Protein AF-M4F2C5-F1 (afdb_monomer_lite)

Foldseek 3Di:
DDADADWPVPDDPVDPDHHHDWDWPDKDDWDQPDDPSPDIDIDTDIHHCVVVVVVVVVVVVVVVVVVVVVVVVVVVVVVVVVVVVVVVVCVVVVVVVD

Secondary structure (DSSP, 8-state):
-PPPPBPGGG--TT-S---B-EEEEEE---EE-SSTT--EE--EEEEESHHHHHHHHHHHHHHHHHHHHHHHHHHHHHHHHHHHHHHHHHHHHHHT--

Radius of gyration: 31.45 Å; chains: 1; bounding box: 66×20×91 Å

Organism: Brassica campestris (NCBI:txid3711)

pLDDT: mean 84.53, std 11.31, range [38.81, 98.19]

Structure (mmCIF, N/CA/C/O backbone):
data_AF-M4F2C5-F1
#
_entry.id   AF-M4F2C5-F1
#
loop_
_atom_site.group_PDB
_atom_site.id
_atom_site.type_symbol
_atom_site.label_atom_id
_atom_site.label_alt_id
_atom_site.label_comp_id
_atom_site.label_asym_id
_atom_site.label_entity_id
_atom_site.label_seq_id
_atom_site.pdbx_PDB_ins_code
_atom_site.Cartn_x
_atom_site.Cartn_y
_atom_site.Cartn_z
_atom_site.occupancy
_atom_site.B_iso_or_equiv
_atom_site.auth_seq_id
_atom_site.auth_comp_id
_atom_site.auth_asym_id
_atom_site.auth_atom_id
_atom_site.pdbx_PDB_model_num
ATOM 1 N N . MET A 1 1 ? 19.541 -15.591 2.150 1.00 38.81 1 MET A N 1
ATOM 2 C CA . MET A 1 1 ? 19.743 -14.142 1.927 1.00 38.81 1 MET A CA 1
ATOM 3 C C .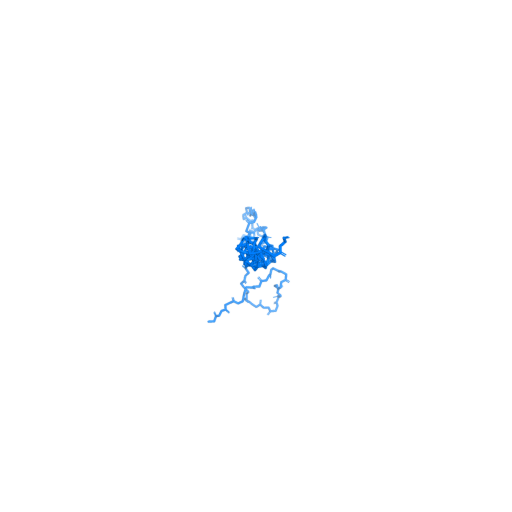 MET A 1 1 ? 18.437 -13.558 1.417 1.00 38.81 1 MET A C 1
ATOM 5 O O . MET A 1 1 ? 17.996 -13.972 0.353 1.00 38.81 1 MET A O 1
ATOM 9 N N . ALA A 1 2 ? 17.784 -12.683 2.182 1.00 47.56 2 ALA A N 1
ATOM 10 C CA . ALA A 1 2 ? 16.599 -11.968 1.709 1.00 47.56 2 ALA A CA 1
ATOM 11 C C . ALA A 1 2 ? 17.043 -10.911 0.685 1.00 47.56 2 ALA A C 1
ATOM 13 O O . ALA A 1 2 ? 17.906 -10.090 0.992 1.00 47.56 2 ALA A O 1
ATOM 14 N N . LYS A 1 3 ? 16.513 -10.965 -0.542 1.00 57.09 3 LYS A N 1
ATOM 15 C CA . LYS A 1 3 ? 16.720 -9.901 -1.532 1.00 57.09 3 LYS A CA 1
ATOM 16 C C . LYS A 1 3 ? 15.845 -8.718 -1.129 1.00 57.09 3 LYS A C 1
ATOM 18 O O . LYS A 1 3 ? 14.629 -8.870 -1.058 1.00 57.09 3 LYS A O 1
ATOM 23 N N . ALA A 1 4 ? 16.468 -7.579 -0.842 1.00 66.81 4 ALA A N 1
ATOM 24 C CA . ALA A 1 4 ? 15.747 -6.322 -0.706 1.00 66.81 4 ALA A CA 1
ATOM 25 C C . ALA A 1 4 ? 15.089 -5.996 -2.056 1.00 66.81 4 ALA A C 1
ATOM 27 O O . ALA A 1 4 ? 15.739 -6.126 -3.096 1.00 66.81 4 ALA A O 1
ATOM 28 N N . LEU A 1 5 ? 13.798 -5.668 -2.029 1.00 73.00 5 LEU A N 1
ATOM 29 C CA . LEU A 1 5 ? 13.089 -5.138 -3.187 1.00 73.00 5 LEU A CA 1
ATOM 30 C C . LEU A 1 5 ? 13.350 -3.636 -3.226 1.00 73.00 5 LEU A C 1
ATOM 32 O O . LEU A 1 5 ? 13.063 -2.948 -2.248 1.00 73.00 5 LEU A O 1
ATOM 36 N N . ASP A 1 6 ? 13.912 -3.160 -4.330 1.00 81.81 6 ASP A N 1
ATOM 37 C CA . ASP A 1 6 ? 14.163 -1.736 -4.548 1.00 81.81 6 ASP A CA 1
ATOM 38 C C . ASP A 1 6 ? 12.996 -1.112 -5.331 1.00 81.81 6 ASP A C 1
ATOM 40 O O . ASP A 1 6 ? 12.258 -1.832 -6.013 1.00 81.81 6 ASP A O 1
ATOM 44 N N . PHE A 1 7 ? 12.841 0.213 -5.261 1.00 83.38 7 PHE A N 1
ATOM 45 C CA . PHE A 1 7 ? 11.924 0.972 -6.120 1.00 83.38 7 PHE A CA 1
ATOM 46 C C . PHE A 1 7 ? 12.593 1.353 -7.447 1.00 83.38 7 PHE A C 1
ATOM 48 O O . PHE A 1 7 ? 13.822 1.366 -7.558 1.00 83.38 7 PHE A O 1
ATOM 55 N N . LEU A 1 8 ? 11.799 1.701 -8.466 1.00 84.12 8 LEU A N 1
ATOM 56 C CA . LEU A 1 8 ? 12.335 2.206 -9.736 1.00 84.12 8 LEU A CA 1
ATOM 57 C C . LEU A 1 8 ? 13.126 3.504 -9.532 1.00 84.12 8 LEU A C 1
ATOM 59 O O . LEU A 1 8 ? 14.122 3.717 -10.222 1.00 84.12 8 LEU A O 1
ATOM 63 N N . SER A 1 9 ? 12.723 4.334 -8.565 1.00 82.62 9 SER A N 1
ATOM 64 C CA . SER A 1 9 ? 13.432 5.560 -8.175 1.00 82.62 9 SER A CA 1
ATOM 65 C C . SER A 1 9 ? 14.841 5.314 -7.636 1.00 82.62 9 SER A C 1
ATOM 67 O O . SER A 1 9 ? 15.692 6.196 -7.719 1.00 82.62 9 SER A O 1
ATOM 69 N N . ASP A 1 10 ? 15.090 4.124 -7.092 1.00 85.75 10 ASP A N 1
ATOM 70 C CA . ASP A 1 10 ? 16.308 3.819 -6.340 1.00 85.75 10 ASP A CA 1
ATOM 71 C C . ASP A 1 10 ? 17.373 3.142 -7.216 1.00 85.75 10 ASP A C 1
ATOM 73 O O . ASP A 1 10 ? 18.477 2.828 -6.759 1.00 85.75 10 ASP A O 1
ATOM 77 N N . LEU A 1 11 ? 17.066 2.916 -8.497 1.00 86.31 11 LEU A N 1
ATOM 78 C CA . LEU A 1 11 ? 17.998 2.342 -9.455 1.00 8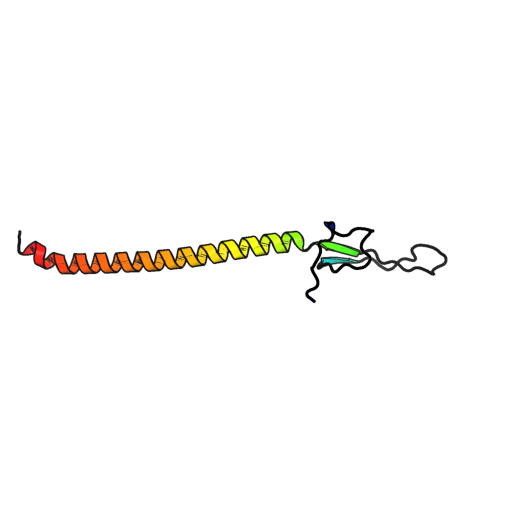6.31 11 LEU A CA 1
ATOM 79 C C . LEU A 1 11 ? 19.124 3.334 -9.776 1.00 86.31 11 LEU A C 1
ATOM 81 O O . LEU A 1 11 ? 18.903 4.408 -10.328 1.00 86.31 11 LEU A O 1
ATOM 85 N N . GLN A 1 12 ? 20.359 2.938 -9.464 1.00 84.31 12 GLN A N 1
ATOM 86 C CA . GLN A 1 12 ? 21.568 3.719 -9.725 1.00 84.31 12 GLN A CA 1
ATOM 87 C C . GLN A 1 12 ? 22.512 2.988 -10.679 1.00 84.31 12 GLN A C 1
ATOM 89 O O . GLN A 1 12 ? 22.690 1.774 -10.586 1.00 84.31 12 GLN A O 1
ATOM 94 N N . ASN A 1 13 ? 23.219 3.745 -11.521 1.00 81.00 13 ASN A N 1
ATOM 95 C CA . ASN A 1 13 ? 24.192 3.212 -12.485 1.00 81.00 13 ASN A CA 1
ATOM 96 C C . ASN A 1 13 ? 25.421 2.549 -11.831 1.00 81.00 13 ASN A C 1
ATOM 98 O O . ASN A 1 13 ? 26.174 1.856 -12.511 1.00 81.00 13 ASN A O 1
ATOM 102 N N . SER A 1 14 ? 25.647 2.767 -10.532 1.00 84.31 14 SER A N 1
ATOM 103 C CA . SER A 1 14 ? 26.728 2.145 -9.757 1.00 84.31 14 SER A CA 1
ATOM 104 C C . SER A 1 14 ? 26.420 0.700 -9.351 1.00 84.31 14 SER A C 1
ATOM 106 O O . SER A 1 14 ? 27.339 -0.061 -9.043 1.00 84.31 14 SER A O 1
ATOM 108 N N . ARG A 1 15 ? 25.140 0.304 -9.339 1.00 80.06 15 ARG A N 1
ATOM 109 C CA . ARG A 1 15 ? 24.697 -1.009 -8.869 1.00 80.06 15 ARG A CA 1
ATOM 110 C C . ARG A 1 15 ? 24.475 -1.936 -10.058 1.00 80.06 15 ARG A C 1
ATOM 112 O O . ARG A 1 15 ? 23.617 -1.700 -10.899 1.00 80.06 15 ARG A O 1
ATOM 119 N N . SER A 1 16 ? 25.249 -3.017 -10.114 1.00 83.06 16 SER A N 1
ATOM 120 C CA . SER A 1 16 ? 25.236 -3.969 -11.233 1.00 83.06 16 SER A CA 1
ATOM 121 C C . SER A 1 16 ? 24.067 -4.960 -11.211 1.00 83.06 16 SER A C 1
ATOM 123 O O . SER A 1 16 ? 23.826 -5.636 -12.207 1.00 83.06 16 SER A O 1
ATOM 125 N N . SER A 1 17 ? 23.344 -5.074 -10.093 1.00 85.31 17 SER A N 1
ATOM 126 C CA . SER A 1 17 ? 22.203 -5.980 -9.951 1.00 85.31 17 SER A CA 1
ATOM 127 C C . SER A 1 17 ? 21.187 -5.421 -8.959 1.00 85.31 17 SER A C 1
ATOM 129 O O . SER A 1 17 ? 21.519 -5.191 -7.797 1.00 85.31 17 SER A O 1
ATOM 131 N N . SER A 1 18 ? 19.937 -5.297 -9.402 1.00 86.00 18 SER A N 1
ATOM 132 C CA . SER A 1 18 ? 18.799 -4.845 -8.594 1.00 86.00 18 SER A CA 1
ATOM 133 C C . SER A 1 18 ? 17.584 -5.730 -8.853 1.00 86.00 18 SER A C 1
ATOM 135 O O . SER A 1 18 ? 17.466 -6.339 -9.916 1.00 86.00 18 SER A O 1
ATOM 137 N N . THR A 1 19 ? 16.691 -5.853 -7.872 1.00 85.62 19 THR A N 1
ATOM 138 C CA . THR A 1 19 ? 15.423 -6.580 -8.029 1.00 85.62 19 THR A CA 1
ATOM 139 C C . THR A 1 19 ? 14.292 -5.638 -7.649 1.00 85.62 19 THR A C 1
ATOM 141 O O . THR A 1 19 ? 14.204 -5.221 -6.501 1.00 85.62 19 THR A O 1
ATOM 144 N N . VAL A 1 20 ? 13.441 -5.308 -8.619 1.00 85.75 20 VAL A N 1
ATOM 145 C CA . VAL A 1 20 ? 12.331 -4.359 -8.460 1.00 85.75 20 VAL A CA 1
ATOM 146 C C . VAL A 1 20 ? 11.028 -5.077 -8.777 1.00 85.75 20 VAL A C 1
ATOM 148 O O . VAL A 1 20 ? 10.951 -5.835 -9.748 1.00 85.75 20 VAL A O 1
ATOM 151 N N . GLN A 1 21 ? 9.999 -4.837 -7.968 1.00 86.06 21 GLN A N 1
ATOM 152 C CA . GLN A 1 21 ? 8.647 -5.298 -8.252 1.00 86.06 21 GLN A CA 1
ATOM 153 C C . GLN A 1 21 ? 7.870 -4.204 -8.987 1.00 86.06 21 GLN A C 1
ATOM 155 O O . GLN A 1 21 ? 7.630 -3.124 -8.450 1.00 86.06 21 GLN A O 1
ATOM 160 N N . VAL A 1 22 ? 7.441 -4.508 -10.210 1.00 87.19 22 VAL A N 1
ATOM 161 C CA . VAL A 1 22 ? 6.749 -3.567 -11.100 1.00 87.19 22 VAL A CA 1
ATOM 162 C C . VAL A 1 22 ? 5.494 -4.192 -11.691 1.00 87.19 22 VAL A C 1
ATOM 164 O O . VAL A 1 22 ? 5.392 -5.413 -11.812 1.00 87.19 22 VAL A O 1
ATOM 167 N N . SER A 1 23 ? 4.554 -3.346 -12.103 1.00 88.44 23 SER A N 1
ATOM 168 C CA . SER A 1 23 ? 3.423 -3.755 -12.940 1.00 88.44 23 SER A CA 1
ATOM 169 C C . SER A 1 23 ? 3.675 -3.331 -14.383 1.00 88.44 23 SER A C 1
ATOM 171 O O . SER A 1 23 ? 3.907 -2.152 -14.650 1.00 88.44 23 SER A O 1
ATOM 173 N N . LEU A 1 24 ? 3.631 -4.277 -15.322 1.00 90.19 24 LEU A N 1
ATOM 174 C CA . LEU A 1 24 ? 3.727 -3.967 -16.748 1.00 90.19 24 LEU A CA 1
ATOM 175 C C . LEU A 1 24 ? 2.406 -3.360 -17.224 1.00 90.19 24 LEU A C 1
ATOM 177 O O . LEU A 1 24 ? 1.389 -4.048 -17.257 1.00 90.19 24 LEU A O 1
ATOM 181 N N . LEU A 1 25 ? 2.427 -2.081 -17.601 1.00 90.06 25 LEU A N 1
ATOM 182 C CA . LEU A 1 25 ? 1.246 -1.381 -18.100 1.00 90.06 25 LEU A CA 1
ATOM 183 C C . LEU A 1 25 ? 1.075 -1.587 -19.606 1.00 90.06 25 LEU A C 1
ATOM 185 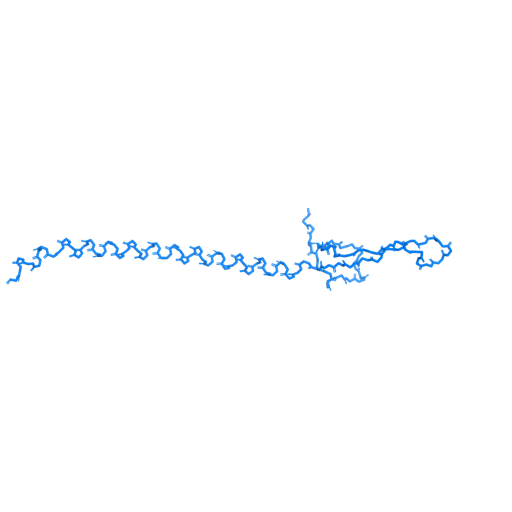O O . LEU A 1 25 ? -0.024 -1.872 -20.080 1.00 90.06 25 LEU A O 1
ATOM 189 N N . ARG A 1 26 ? 2.164 -1.434 -20.365 1.00 92.12 26 ARG A N 1
ATOM 190 C CA . ARG A 1 26 ? 2.190 -1.631 -21.819 1.00 92.12 26 ARG A CA 1
ATOM 191 C C . ARG A 1 26 ? 3.566 -2.065 -22.297 1.00 92.12 26 ARG A C 1
ATOM 193 O O . ARG A 1 26 ? 4.577 -1.669 -21.725 1.00 92.12 26 ARG A O 1
ATOM 200 N N . PHE A 1 27 ? 3.587 -2.806 -23.397 1.00 90.69 27 PHE A N 1
ATOM 201 C CA . PHE A 1 27 ? 4.786 -3.053 -24.189 1.00 90.69 27 PHE A CA 1
ATOM 202 C C . PHE A 1 27 ? 4.521 -2.656 -25.644 1.00 90.69 27 PHE A C 1
ATOM 204 O O . PHE A 1 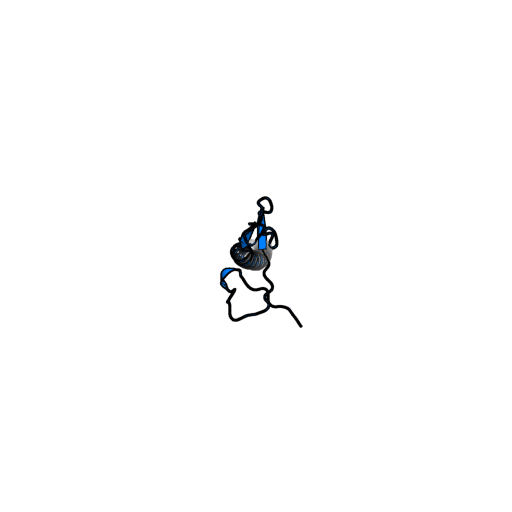27 ? 3.373 -2.657 -26.096 1.00 90.69 27 PHE A O 1
ATOM 211 N N . TRP A 1 28 ? 5.584 -2.296 -26.354 1.00 88.75 28 TRP A N 1
ATOM 212 C CA . TRP A 1 28 ? 5.556 -2.012 -27.786 1.00 88.75 28 TRP A CA 1
ATOM 213 C C . TRP A 1 28 ? 6.297 -3.097 -28.562 1.00 88.75 28 TRP A C 1
ATOM 215 O O . TRP A 1 28 ? 7.115 -3.824 -28.002 1.00 88.75 28 TRP A O 1
ATOM 225 N N . ASP A 1 29 ? 6.009 -3.207 -29.859 1.00 84.31 29 ASP A N 1
ATOM 226 C CA . ASP A 1 29 ? 6.683 -4.175 -30.723 1.00 84.31 29 ASP A CA 1
ATOM 227 C C . ASP A 1 29 ? 8.198 -3.955 -30.750 1.00 84.31 29 ASP A C 1
ATOM 229 O O . ASP A 1 29 ? 8.681 -2.818 -30.748 1.00 84.31 29 ASP A O 1
ATOM 233 N N . ALA A 1 30 ? 8.939 -5.064 -30.813 1.00 80.50 30 ALA A N 1
ATOM 234 C CA . ALA A 1 30 ? 10.392 -5.049 -30.868 1.00 80.50 30 ALA A CA 1
ATOM 235 C C . ALA A 1 30 ? 10.879 -4.272 -32.098 1.00 80.50 30 ALA A C 1
ATOM 237 O O . ALA A 1 30 ? 10.469 -4.534 -33.232 1.00 80.50 30 ALA A O 1
ATOM 238 N N . ARG A 1 31 ? 11.784 -3.318 -31.878 1.00 75.31 31 ARG A N 1
ATOM 239 C CA . ARG A 1 31 ? 12.429 -2.547 -32.946 1.00 75.31 31 ARG A CA 1
ATOM 240 C C . ARG A 1 31 ? 13.921 -2.844 -32.957 1.00 75.31 31 ARG A C 1
ATOM 242 O O . ARG A 1 31 ? 14.523 -3.099 -31.919 1.00 75.31 31 ARG A O 1
ATOM 249 N N . ASN A 1 32 ? 14.533 -2.787 -34.136 1.00 70.38 32 ASN A N 1
ATOM 250 C CA . ASN A 1 32 ? 15.989 -2.823 -34.253 1.00 70.38 32 ASN A CA 1
ATOM 251 C C . ASN A 1 32 ? 16.548 -1.457 -33.831 1.00 70.38 32 ASN A C 1
ATOM 253 O O . ASN A 1 32 ? 16.412 -0.474 -34.560 1.00 70.38 32 ASN A O 1
ATOM 257 N N . VAL A 1 33 ? 17.168 -1.379 -32.651 1.00 65.25 33 VAL A N 1
ATOM 258 C CA . VAL A 1 33 ? 17.532 -0.108 -31.982 1.00 65.25 33 VAL A CA 1
ATOM 259 C C . VAL A 1 33 ? 18.922 0.409 -32.409 1.00 65.25 33 VAL A C 1
ATOM 261 O O . VAL A 1 33 ? 19.516 1.239 -31.735 1.00 65.25 33 VAL A O 1
ATOM 264 N N . ARG A 1 34 ? 19.379 0.046 -33.621 1.00 61.47 34 ARG A N 1
ATOM 265 C CA . ARG A 1 34 ? 20.633 0.447 -34.324 1.00 61.47 34 ARG A CA 1
ATOM 266 C C . ARG A 1 34 ? 21.789 -0.566 -34.218 1.00 61.47 34 ARG A C 1
ATOM 268 O O . ARG A 1 34 ? 21.812 -1.409 -33.335 1.00 61.47 34 ARG A O 1
ATOM 275 N N . ARG A 1 35 ? 22.739 -0.423 -35.164 1.00 59.81 35 ARG A N 1
ATOM 276 C CA . ARG A 1 35 ? 23.772 -1.378 -35.650 1.00 59.81 35 ARG A CA 1
ATOM 277 C C . ARG A 1 35 ? 23.217 -2.547 -36.460 1.00 59.81 35 ARG A C 1
ATOM 279 O O . ARG A 1 35 ? 23.092 -3.637 -35.938 1.00 59.81 35 ARG A O 1
ATOM 286 N N . GLY A 1 36 ? 22.876 -2.325 -37.730 1.00 68.50 36 GLY A N 1
ATOM 287 C CA . GLY A 1 36 ? 22.742 -3.415 -38.716 1.00 68.50 36 GLY A CA 1
ATOM 288 C C . GLY A 1 36 ? 21.706 -4.523 -38.447 1.00 68.50 36 GLY A C 1
ATOM 289 O O . GLY A 1 36 ? 21.616 -5.431 -39.261 1.00 68.50 36 GLY A O 1
ATOM 290 N N . GLY A 1 37 ? 20.920 -4.451 -37.366 1.00 73.31 37 GLY A N 1
ATOM 291 C CA . GLY A 1 37 ? 20.045 -5.537 -36.906 1.00 73.31 37 GLY A CA 1
ATOM 292 C C . GLY A 1 37 ? 20.585 -6.355 -35.722 1.00 73.31 37 GLY A C 1
ATOM 293 O O . GLY A 1 37 ? 19.895 -7.262 -35.274 1.00 73.31 37 GLY A O 1
ATOM 294 N N . ASP A 1 38 ? 21.765 -6.027 -35.181 1.00 80.19 38 ASP A N 1
ATOM 295 C CA . ASP A 1 38 ? 22.421 -6.786 -34.099 1.00 80.19 38 ASP A CA 1
ATOM 296 C C . ASP A 1 38 ? 21.765 -6.592 -32.721 1.00 80.19 38 ASP A C 1
ATOM 298 O O . ASP A 1 38 ? 21.993 -7.373 -31.798 1.00 80.19 38 ASP A O 1
ATOM 302 N N . LEU A 1 39 ? 20.975 -5.527 -32.555 1.00 76.62 39 LEU A N 1
ATOM 303 C CA . LEU A 1 39 ? 20.322 -5.173 -31.297 1.00 76.62 39 LEU A CA 1
ATOM 304 C C . LEU A 1 39 ? 18.817 -5.018 -31.505 1.00 76.62 39 LEU A C 1
ATOM 306 O O . LEU A 1 39 ? 18.361 -4.086 -32.176 1.00 76.62 39 LEU A O 1
ATOM 310 N N . MET A 1 40 ? 18.052 -5.890 -30.854 1.00 81.75 40 MET A N 1
ATOM 311 C CA . MET A 1 40 ? 16.609 -5.744 -30.696 1.00 81.75 40 MET A CA 1
ATOM 312 C C . MET A 1 40 ? 16.303 -5.162 -29.321 1.00 81.75 40 MET A C 1
ATOM 314 O O . MET A 1 40 ? 16.803 -5.644 -28.306 1.00 81.75 40 MET A O 1
ATOM 318 N N . GLY A 1 41 ? 15.479 -4.120 -29.300 1.00 84.88 41 GLY A N 1
ATOM 319 C CA . GLY A 1 41 ? 14.969 -3.510 -28.080 1.00 84.88 41 GLY A CA 1
ATOM 320 C C . GLY A 1 41 ? 13.447 -3.535 -28.061 1.00 84.88 41 GLY A C 1
ATOM 321 O O . GLY A 1 41 ? 12.800 -3.490 -29.109 1.00 84.88 41 GLY A O 1
ATOM 322 N N . VAL A 1 42 ? 12.890 -3.610 -26.857 1.00 85.75 42 VAL A N 1
ATOM 323 C CA . VAL A 1 42 ? 11.455 -3.513 -26.586 1.00 85.75 42 VAL A CA 1
ATOM 324 C C . VAL A 1 42 ? 11.263 -2.363 -25.615 1.00 85.75 42 VAL A C 1
ATOM 326 O O . VAL A 1 42 ? 11.855 -2.365 -24.537 1.00 85.75 42 VAL A O 1
ATOM 329 N N . ASP A 1 43 ? 10.423 -1.405 -25.987 1.00 90.00 43 ASP A N 1
ATOM 330 C CA . ASP A 1 43 ? 10.011 -0.348 -25.074 1.00 90.00 43 ASP A CA 1
ATOM 331 C C . ASP A 1 43 ? 8.878 -0.873 -24.183 1.00 90.00 43 ASP A C 1
ATOM 333 O O . ASP A 1 43 ? 7.864 -1.391 -24.666 1.00 90.00 43 ASP A O 1
ATOM 337 N N . MET A 1 44 ? 9.058 -0.756 -22.867 1.00 90.75 44 MET A N 1
ATOM 338 C CA . MET A 1 44 ? 8.082 -1.172 -21.860 1.00 90.75 44 MET A CA 1
ATOM 339 C C . MET A 1 44 ? 7.737 0.000 -20.951 1.00 90.75 44 MET A C 1
ATOM 341 O O . MET A 1 44 ? 8.619 0.708 -20.467 1.00 90.75 44 MET A O 1
ATOM 345 N N . LEU A 1 45 ? 6.445 0.170 -20.683 1.00 90.44 45 LEU A N 1
ATOM 346 C CA . LEU A 1 45 ? 5.940 1.099 -19.684 1.00 90.44 45 LEU A CA 1
ATOM 347 C C . LEU A 1 45 ? 5.617 0.321 -18.411 1.00 90.44 45 LEU A C 1
ATOM 349 O O . LEU A 1 45 ? 4.697 -0.502 -18.387 1.00 90.44 45 LEU A O 1
ATOM 353 N N . LEU A 1 46 ? 6.393 0.590 -17.367 1.00 89.44 46 LEU A N 1
ATOM 354 C CA . LEU A 1 46 ? 6.285 -0.039 -16.057 1.00 89.44 46 LEU A CA 1
ATOM 355 C C . LEU A 1 46 ? 5.734 0.967 -15.045 1.00 89.44 46 LEU A C 1
ATOM 357 O O . LEU A 1 46 ? 6.081 2.145 -15.085 1.00 89.44 46 LEU A O 1
ATOM 361 N N . LEU A 1 47 ? 4.896 0.485 -14.133 1.00 87.00 47 LEU A N 1
ATOM 362 C CA . LEU A 1 47 ? 4.433 1.230 -12.968 1.00 87.00 47 LEU A CA 1
ATOM 363 C C . LEU A 1 47 ? 5.106 0.679 -11.713 1.00 87.00 47 LEU A C 1
ATOM 365 O O . LEU A 1 47 ? 5.151 -0.541 -11.514 1.00 87.00 47 LEU A O 1
ATOM 369 N N . ASP A 1 48 ? 5.609 1.584 -10.876 1.00 84.62 48 ASP A N 1
ATOM 370 C CA . ASP A 1 48 ? 6.204 1.226 -9.593 1.00 84.62 48 ASP A CA 1
ATOM 371 C C . ASP A 1 48 ? 5.123 0.754 -8.604 1.00 84.62 48 ASP A C 1
ATOM 373 O O . ASP A 1 48 ? 3.973 1.195 -8.631 1.00 84.62 48 ASP A O 1
ATOM 377 N N . SER A 1 49 ? 5.491 -0.165 -7.719 1.00 79.12 49 SER A N 1
ATOM 378 C CA . SER A 1 49 ? 4.627 -0.665 -6.653 1.00 79.12 49 SER A CA 1
ATOM 379 C C . SER A 1 49 ? 4.722 0.153 -5.360 1.00 79.12 49 SER A C 1
ATOM 381 O O . SER A 1 49 ? 4.007 -0.157 -4.407 1.00 79.12 49 SER A O 1
ATOM 383 N N . GLN A 1 50 ? 5.533 1.218 -5.323 1.00 78.88 50 GLN A N 1
ATOM 384 C CA . GLN A 1 50 ? 5.705 2.084 -4.150 1.00 78.88 50 GLN A CA 1
ATOM 385 C C . GLN A 1 50 ? 4.382 2.621 -3.582 1.00 78.88 50 GLN A C 1
ATOM 387 O O . GLN A 1 50 ? 4.119 2.462 -2.388 1.00 78.88 50 GLN A O 1
ATOM 392 N N . GLU A 1 51 ? 3.521 3.201 -4.423 1.00 73.00 51 GLU A N 1
ATOM 393 C CA . GLU A 1 51 ? 2.216 3.724 -3.987 1.00 73.00 51 GLU A CA 1
ATOM 394 C C . GLU A 1 51 ? 1.329 2.606 -3.429 1.0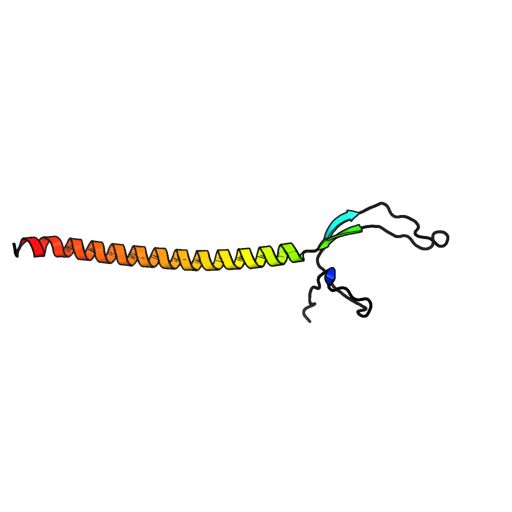0 73.00 51 GLU A C 1
ATOM 396 O O . GLU A 1 51 ? 0.715 2.754 -2.374 1.00 73.00 51 GLU A O 1
ATOM 401 N N . ASN A 1 52 ? 1.333 1.438 -4.079 1.00 79.00 52 ASN A N 1
ATOM 402 C CA . ASN A 1 52 ? 0.609 0.263 -3.601 1.00 79.00 52 ASN A CA 1
ATOM 403 C C . ASN A 1 52 ? 1.124 -0.217 -2.241 1.00 79.00 52 ASN A C 1
ATOM 405 O O . ASN A 1 52 ? 0.329 -0.650 -1.410 1.00 79.00 52 ASN A O 1
ATOM 409 N N . LEU A 1 53 ? 2.434 -0.153 -1.999 1.00 81.06 53 LEU A N 1
ATOM 410 C CA . LEU A 1 53 ? 3.027 -0.541 -0.725 1.00 81.06 53 LEU A CA 1
ATOM 411 C C . LEU A 1 53 ? 2.632 0.433 0.392 1.00 81.06 53 LEU A C 1
ATOM 413 O O . LEU A 1 53 ? 2.214 -0.013 1.459 1.00 81.06 53 LEU A O 1
ATOM 417 N N . MET A 1 54 ? 2.714 1.743 0.145 1.00 83.12 54 MET A N 1
ATOM 418 C CA . MET A 1 54 ? 2.308 2.760 1.122 1.00 83.12 54 MET A CA 1
ATOM 419 C C . MET A 1 54 ? 0.815 2.663 1.451 1.00 83.12 54 MET A C 1
ATOM 421 O O . MET A 1 54 ? 0.444 2.653 2.624 1.00 83.12 54 MET A O 1
ATOM 425 N N . LEU A 1 55 ? -0.034 2.513 0.431 1.00 85.06 55 LEU A N 1
ATOM 426 C CA . LEU A 1 55 ? -1.475 2.333 0.611 1.00 85.06 55 LEU A CA 1
ATOM 427 C C . LEU A 1 55 ? -1.797 1.053 1.390 1.00 85.06 55 LEU A C 1
ATOM 429 O O . LEU A 1 55 ? -2.654 1.073 2.271 1.00 85.06 55 LEU A O 1
ATOM 433 N N . ARG A 1 56 ? -1.093 -0.055 1.118 1.00 87.81 56 ARG A N 1
ATOM 434 C CA . ARG A 1 56 ? -1.245 -1.307 1.879 1.00 87.81 56 ARG A CA 1
ATOM 435 C C . ARG A 1 56 ? -0.862 -1.132 3.345 1.00 87.81 56 ARG A C 1
ATOM 437 O O . ARG A 1 56 ? -1.632 -1.545 4.204 1.00 87.81 56 ARG A O 1
ATOM 444 N N . GLN A 1 57 ? 0.266 -0.483 3.633 1.00 89.81 57 GLN A N 1
ATOM 445 C CA . GLN A 1 57 ? 0.696 -0.230 5.013 1.00 89.81 57 GLN A CA 1
ATOM 446 C C . GLN A 1 57 ? -0.303 0.656 5.772 1.00 89.81 57 GLN A C 1
ATOM 448 O O . GLN A 1 57 ? -0.648 0.359 6.914 1.00 89.81 57 GLN A O 1
ATOM 453 N N . GLN A 1 58 ? -0.817 1.713 5.135 1.00 92.38 58 GLN A N 1
ATOM 454 C CA . GLN A 1 58 ? -1.856 2.560 5.729 1.00 92.38 58 GLN A CA 1
ATOM 455 C C . GLN A 1 58 ? -3.150 1.781 5.987 1.00 92.38 58 GLN A C 1
ATOM 457 O O . GLN A 1 58 ? -3.741 1.905 7.059 1.00 92.38 58 GLN A O 1
ATOM 462 N N . LEU A 1 59 ? -3.578 0.948 5.034 1.00 94.75 59 LEU A N 1
ATOM 463 C CA . LEU A 1 59 ? -4.764 0.110 5.191 1.00 94.75 59 LEU A CA 1
ATOM 464 C C . LEU A 1 59 ? -4.595 -0.885 6.346 1.00 94.75 59 LEU A C 1
ATOM 466 O O . LEU A 1 59 ? -5.508 -1.040 7.154 1.00 94.75 59 LEU A O 1
ATOM 470 N N . GLU A 1 60 ? -3.433 -1.529 6.456 1.00 95.75 60 GLU A N 1
ATOM 471 C CA . GLU A 1 60 ? -3.117 -2.436 7.561 1.00 95.75 60 GLU A CA 1
ATOM 472 C C . GLU A 1 60 ? -3.174 -1.717 8.912 1.00 95.75 60 GLU A C 1
ATOM 474 O O . GLU A 1 60 ? -3.812 -2.226 9.834 1.00 95.75 60 GLU A O 1
ATOM 479 N N . ALA A 1 61 ? -2.599 -0.515 9.021 1.00 95.44 61 ALA A N 1
ATOM 480 C CA . ALA A 1 61 ? -2.675 0.294 10.237 1.00 95.44 61 ALA A CA 1
ATOM 481 C C . ALA A 1 61 ? -4.130 0.612 10.625 1.00 95.44 61 ALA A C 1
ATOM 483 O O . ALA A 1 61 ? -4.539 0.361 11.760 1.00 95.44 61 ALA A O 1
ATOM 484 N N . ILE A 1 62 ? -4.946 1.059 9.664 1.00 96.56 62 ILE A N 1
ATOM 485 C CA . ILE A 1 62 ? -6.374 1.342 9.879 1.00 96.56 62 ILE A CA 1
ATOM 486 C C . ILE A 1 62 ? -7.127 0.080 10.321 1.00 96.56 62 ILE A C 1
ATOM 488 O O . ILE A 1 62 ? -7.997 0.138 11.195 1.00 96.56 62 ILE A O 1
ATOM 492 N N . VAL A 1 63 ? -6.818 -1.077 9.734 1.00 97.19 63 VAL A N 1
ATOM 493 C CA . VAL A 1 63 ? -7.436 -2.356 10.109 1.00 97.19 63 VAL A CA 1
ATOM 494 C C . VAL A 1 63 ? -7.058 -2.752 11.540 1.00 97.19 63 VAL A C 1
ATOM 496 O O . VAL A 1 63 ? -7.928 -3.204 12.290 1.00 97.19 63 VAL A O 1
ATOM 499 N N . GLN A 1 64 ? -5.802 -2.544 11.946 1.00 96.94 64 GLN A N 1
ATOM 500 C CA . GLN A 1 64 ? -5.360 -2.787 13.322 1.00 96.94 64 GLN A CA 1
ATOM 501 C C . GLN A 1 64 ? -6.077 -1.865 14.316 1.00 96.94 64 GLN A C 1
ATOM 503 O O . GLN A 1 64 ? -6.636 -2.348 15.303 1.00 96.94 64 GLN A O 1
ATOM 508 N N . GLU A 1 65 ? -6.151 -0.563 14.035 1.00 96.62 65 GLU A N 1
ATOM 509 C CA . GLU A 1 65 ? -6.879 0.395 14.877 1.00 96.62 65 GLU A CA 1
ATOM 510 C C . GLU A 1 65 ? -8.361 0.028 15.010 1.00 96.62 65 GLU A C 1
ATOM 512 O O . GLU A 1 65 ? -8.906 0.006 16.114 1.00 96.62 65 GLU A O 1
ATOM 517 N N . ASN A 1 66 ? -9.012 -0.365 13.912 1.00 96.62 66 ASN A N 1
ATOM 518 C CA . ASN A 1 66 ? -10.399 -0.829 13.942 1.00 96.62 66 ASN A CA 1
ATOM 519 C C . ASN A 1 66 ? -10.589 -2.075 14.815 1.00 96.62 66 ASN A C 1
ATOM 521 O O . ASN A 1 66 ? -11.624 -2.218 15.467 1.00 96.62 66 ASN A O 1
ATOM 525 N N . SER A 1 67 ? -9.613 -2.985 14.842 1.00 97.31 67 SER A N 1
ATOM 526 C CA . SER A 1 67 ? -9.650 -4.154 15.726 1.00 97.31 67 SER A CA 1
ATOM 527 C C . SER A 1 67 ? -9.614 -3.739 17.200 1.00 97.31 67 SER A C 1
ATOM 529 O O . SER A 1 67 ? -10.430 -4.211 17.996 1.00 97.31 67 SER A O 1
ATOM 531 N N . LEU A 1 68 ? -8.737 -2.794 17.556 1.00 97.25 68 LEU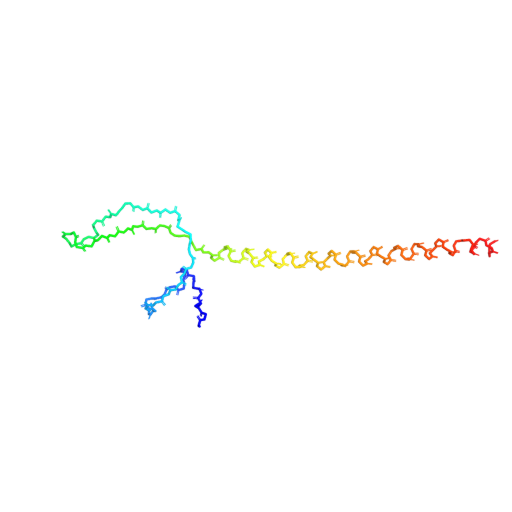 A N 1
ATOM 532 C CA . LEU A 1 68 ? -8.640 -2.257 18.916 1.00 97.25 68 LEU A CA 1
ATOM 533 C C . LEU A 1 68 ? -9.922 -1.530 19.333 1.00 97.25 68 LEU A C 1
ATOM 535 O O . LEU A 1 68 ? -10.454 -1.788 20.415 1.00 97.25 68 LEU A O 1
ATOM 539 N N . LEU A 1 69 ? -10.460 -0.678 18.458 1.00 97.69 69 LEU A N 1
ATOM 540 C CA . LEU A 1 69 ? -11.709 0.039 18.709 1.00 97.69 69 LEU A CA 1
ATOM 541 C C . LEU A 1 69 ? -12.878 -0.930 18.916 1.00 97.69 69 LEU A C 1
ATOM 543 O O . LEU A 1 69 ? -13.635 -0.779 19.873 1.00 97.69 69 LEU A O 1
ATOM 547 N N . LYS A 1 70 ? -12.994 -1.982 18.096 1.00 97.94 70 LYS A N 1
ATOM 548 C CA . LYS A 1 70 ? -14.023 -3.020 18.278 1.00 97.94 70 LYS A CA 1
ATOM 549 C C . LYS A 1 70 ? -13.902 -3.718 19.633 1.00 97.94 70 LYS A C 1
ATOM 551 O O . LYS A 1 70 ? -14.915 -3.921 20.299 1.00 97.94 70 LYS A O 1
ATOM 556 N N . GLN A 1 71 ? -12.688 -4.050 20.075 1.00 98.19 71 GLN A N 1
ATOM 557 C CA . GLN A 1 71 ? -12.480 -4.655 21.396 1.00 98.19 71 GLN A CA 1
ATOM 558 C C . GLN A 1 71 ? -12.880 -3.711 22.537 1.00 98.19 71 GLN A C 1
ATOM 560 O O . GLN A 1 71 ? -13.505 -4.150 23.505 1.00 98.19 71 GLN A O 1
ATOM 565 N N . ALA A 1 72 ? -12.546 -2.423 22.430 1.00 97.44 72 ALA A N 1
ATOM 566 C CA . ALA A 1 72 ? -12.929 -1.417 23.416 1.00 97.44 72 ALA A CA 1
ATOM 567 C C . ALA A 1 72 ? -14.456 -1.267 23.509 1.00 97.44 72 ALA A C 1
ATOM 569 O O . ALA A 1 72 ? -15.003 -1.289 24.610 1.00 97.44 72 ALA A O 1
ATOM 570 N N . VAL A 1 73 ? -15.145 -1.219 22.364 1.00 97.88 73 VAL A N 1
ATOM 571 C CA . VAL A 1 73 ? -16.613 -1.150 22.288 1.00 97.88 73 VAL A CA 1
ATOM 572 C C . VAL A 1 73 ? -17.257 -2.362 22.960 1.00 97.88 73 VAL A C 1
ATOM 574 O O . VAL A 1 73 ? -18.164 -2.201 23.772 1.00 97.88 73 VAL A O 1
ATOM 577 N N . VAL A 1 74 ? -16.766 -3.574 22.689 1.00 97.62 74 VAL A N 1
ATOM 578 C CA . VAL A 1 74 ? -17.291 -4.798 23.319 1.00 97.62 74 VAL A CA 1
ATOM 579 C C . VAL A 1 74 ? -17.095 -4.772 24.835 1.00 97.62 74 VAL A C 1
ATOM 581 O O . VAL A 1 74 ? -18.012 -5.121 25.580 1.00 97.62 74 VAL A O 1
ATOM 584 N N . LYS A 1 75 ? -15.926 -4.327 25.314 1.00 97.38 75 LYS A N 1
ATOM 585 C CA . LYS A 1 75 ? -15.689 -4.160 26.755 1.00 97.38 75 LYS A CA 1
ATOM 586 C C . LYS A 1 75 ? -16.659 -3.145 27.351 1.00 97.38 75 LYS A C 1
ATOM 588 O O . LYS A 1 75 ? -17.287 -3.446 28.358 1.00 97.38 75 LYS A O 1
ATOM 593 N N . GLN A 1 76 ? -16.824 -1.985 26.721 1.00 95.88 76 GLN A N 1
ATOM 594 C CA . GLN A 1 76 ? -17.736 -0.944 27.191 1.00 95.88 76 GLN A CA 1
ATOM 595 C C . GLN A 1 76 ? -19.188 -1.436 27.262 1.00 95.88 76 GLN A C 1
ATOM 597 O O . GLN A 1 76 ? -19.852 -1.212 28.269 1.00 95.88 76 GLN A O 1
ATOM 602 N N . GLN A 1 77 ? -19.657 -2.171 26.252 1.00 96.62 77 GLN A N 1
ATOM 603 C CA . GLN A 1 77 ? -20.992 -2.779 26.254 1.00 96.62 77 GLN A CA 1
ATOM 604 C C . GLN A 1 77 ? -21.183 -3.804 27.375 1.00 96.62 77 GLN A C 1
ATOM 606 O O . GLN A 1 77 ? -22.299 -3.989 27.860 1.00 96.62 77 GLN A O 1
ATOM 611 N N . LYS A 1 78 ? -20.119 -4.516 27.758 1.00 96.94 78 LYS A N 1
ATOM 612 C CA . LYS A 1 78 ? -20.164 -5.461 28.875 1.00 96.94 78 LYS A CA 1
ATOM 613 C C . LYS A 1 78 ? -20.307 -4.722 30.205 1.00 96.94 78 LYS A C 1
ATOM 615 O O . LYS A 1 78 ? -21.214 -5.036 30.962 1.00 96.94 78 LYS A O 1
ATOM 620 N N . TRP A 1 79 ? -19.481 -3.701 30.436 1.00 94.94 79 TRP A N 1
ATOM 621 C CA . TRP A 1 79 ? -19.568 -2.870 31.641 1.00 94.94 79 TRP A CA 1
ATOM 622 C C . TRP A 1 79 ? -20.919 -2.163 31.772 1.00 94.94 79 TRP A C 1
ATOM 624 O O . TRP A 1 79 ? -21.462 -2.081 32.870 1.00 94.94 79 TRP A O 1
ATOM 634 N N . GLN A 1 80 ? -21.478 -1.670 30.661 1.00 91.44 80 GLN A N 1
ATOM 635 C CA . GLN A 1 80 ? -22.813 -1.066 30.655 1.00 91.44 80 GLN A CA 1
ATOM 636 C C . GLN A 1 80 ? -23.884 -2.066 31.081 1.00 91.44 80 GLN A C 1
ATOM 638 O O . GLN A 1 80 ? -24.643 -1.757 31.991 1.00 91.44 80 GLN A O 1
ATOM 643 N N . ARG A 1 81 ? -23.888 -3.275 30.505 1.00 94.12 81 ARG A N 1
ATOM 644 C CA . ARG A 1 81 ? -24.828 -4.330 30.906 1.00 94.12 81 ARG A CA 1
ATOM 645 C C . ARG A 1 81 ? -24.693 -4.703 32.377 1.00 94.12 81 ARG A C 1
ATOM 647 O O . ARG A 1 81 ? -25.689 -4.712 33.077 1.00 94.12 81 ARG A O 1
ATOM 654 N N . GLU A 1 82 ? -23.473 -4.912 32.867 1.00 92.56 82 GLU A N 1
ATOM 655 C CA . GLU A 1 82 ? -23.246 -5.232 34.284 1.00 92.56 82 GLU A CA 1
ATOM 656 C C . GLU A 1 82 ? -23.737 -4.111 35.217 1.00 92.56 82 GLU A C 1
ATOM 658 O O . GLU A 1 82 ? -24.317 -4.383 36.264 1.00 92.56 82 GLU A O 1
ATOM 663 N N . THR A 1 83 ? -23.557 -2.846 34.826 1.00 87.19 83 THR A N 1
ATOM 664 C CA . THR A 1 83 ? -24.052 -1.696 35.600 1.00 87.19 83 THR A CA 1
ATOM 665 C C . THR A 1 83 ? -25.579 -1.606 35.561 1.00 87.19 83 THR A C 1
ATOM 667 O O . THR A 1 83 ? -26.208 -1.306 36.576 1.00 87.19 83 THR A O 1
ATOM 670 N N . GLU A 1 84 ? -26.183 -1.859 34.398 1.00 89.06 84 GLU A N 1
ATOM 671 C CA . GLU A 1 84 ? -27.636 -1.896 34.223 1.00 89.06 84 GLU A CA 1
ATOM 672 C C . GLU A 1 84 ? -28.258 -3.026 35.053 1.00 89.06 84 GLU A C 1
ATOM 674 O O . GLU A 1 84 ? -29.186 -2.757 35.817 1.00 89.06 84 GLU A O 1
ATOM 679 N N . ASP A 1 85 ? -27.693 -4.233 35.004 1.00 91.62 85 ASP A N 1
ATOM 680 C CA . ASP A 1 85 ? -28.129 -5.393 35.788 1.00 91.62 85 ASP A CA 1
ATOM 681 C C . ASP A 1 85 ? -28.046 -5.097 37.296 1.00 91.62 85 ASP A C 1
ATOM 683 O O . ASP A 1 85 ? -29.038 -5.230 38.017 1.00 91.62 85 ASP A O 1
ATOM 687 N N . GLN A 1 86 ? -26.910 -4.570 37.776 1.00 90.06 86 GLN A N 1
ATOM 688 C CA . GLN A 1 86 ? -26.759 -4.151 39.178 1.00 90.06 86 GLN A CA 1
ATOM 689 C C . GLN A 1 86 ? -27.771 -3.073 39.577 1.00 90.06 86 GLN A C 1
ATOM 691 O O . GLN A 1 86 ? -28.292 -3.073 40.694 1.00 90.06 86 GLN A O 1
ATOM 696 N N . SER A 1 87 ? -28.064 -2.131 38.680 1.00 85.62 87 SER A N 1
ATOM 697 C CA . SER A 1 87 ? -29.047 -1.088 38.959 1.00 85.62 87 SER A CA 1
ATOM 698 C C . SER A 1 87 ? -30.460 -1.661 39.101 1.00 85.62 87 SER A C 1
ATOM 700 O O . SER A 1 87 ? -31.184 -1.246 40.008 1.00 85.62 87 SER A O 1
ATOM 702 N N . GLN A 1 88 ? -30.834 -2.637 38.265 1.00 88.00 88 GLN A N 1
ATOM 703 C CA . GLN A 1 88 ? -32.129 -3.315 38.318 1.00 88.00 88 GLN A CA 1
ATOM 704 C C . GLN A 1 88 ? -32.274 -4.161 39.585 1.00 88.00 88 GLN A C 1
ATOM 706 O O . GLN A 1 88 ? -33.318 -4.103 40.230 1.00 88.00 88 GLN A O 1
ATOM 711 N N . GLU A 1 89 ? -31.227 -4.875 40.004 1.00 87.31 89 GLU A N 1
ATOM 712 C CA . GLU A 1 89 ? -31.239 -5.656 41.250 1.00 87.31 89 GLU A CA 1
ATOM 713 C C . GLU A 1 89 ? -31.425 -4.785 42.503 1.00 87.31 89 GLU A C 1
ATOM 715 O O . GLU A 1 89 ? -32.051 -5.205 43.478 1.00 87.31 89 GLU A O 1
ATOM 720 N N . LEU A 1 90 ? -30.918 -3.549 42.487 1.00 85.56 90 LEU A N 1
ATOM 721 C CA . LEU A 1 90 ? -31.033 -2.618 43.612 1.00 85.56 90 LEU A CA 1
ATOM 722 C C . LEU A 1 90 ? -32.353 -1.828 43.622 1.00 85.56 90 LEU A C 1
ATOM 724 O O . LEU A 1 90 ? -32.692 -1.236 44.651 1.00 85.56 90 LEU A O 1
ATOM 728 N N . GLN A 1 91 ? -33.113 -1.803 42.520 1.00 83.00 91 GLN A N 1
ATOM 729 C CA . GLN A 1 91 ? -34.400 -1.096 42.449 1.00 83.00 91 GLN A CA 1
ATOM 730 C C . GLN A 1 91 ? -35.433 -1.606 43.474 1.00 83.00 91 GLN A C 1
ATOM 732 O O . GLN A 1 91 ? -35.994 -0.765 44.179 1.00 83.00 91 GLN A O 1
ATOM 737 N N . PRO A 1 92 ? -35.665 -2.926 43.642 1.00 81.81 92 PRO A N 1
ATOM 738 C CA . PRO A 1 92 ? -36.583 -3.448 44.656 1.00 81.81 92 PRO A CA 1
ATOM 739 C C . PRO A 1 92 ? -36.190 -3.058 46.085 1.00 81.81 92 PRO A C 1
ATOM 741 O O . PRO A 1 92 ? -37.050 -2.727 46.895 1.00 81.81 92 PRO A O 1
ATOM 744 N N . LEU A 1 93 ? -34.888 -3.053 46.393 1.00 80.94 93 LEU A N 1
ATOM 745 C CA . LEU A 1 93 ? -34.389 -2.687 47.721 1.00 80.94 93 LEU A CA 1
ATOM 746 C C . LEU A 1 93 ? -34.571 -1.196 48.003 1.00 80.94 93 LEU A C 1
ATOM 748 O O . LEU A 1 93 ? -34.917 -0.826 49.118 1.00 80.94 93 LEU A O 1
ATOM 752 N N . ARG A 1 94 ? -34.403 -0.330 47.000 1.00 78.12 94 ARG A N 1
ATOM 753 C CA . ARG A 1 94 ? -34.644 1.111 47.159 1.00 78.12 94 ARG A CA 1
ATOM 754 C C . ARG A 1 94 ? -36.109 1.441 47.458 1.00 78.12 94 ARG A C 1
ATOM 756 O O . ARG A 1 94 ? -36.344 2.360 48.229 1.00 78.12 94 ARG A O 1
ATOM 763 N N . GLN A 1 95 ? -37.059 0.674 46.918 1.00 80.31 95 GLN A N 1
ATOM 764 C CA . GLN A 1 95 ? -38.502 0.843 47.168 1.00 80.31 95 GLN A CA 1
ATOM 765 C C . GLN A 1 95 ? -38.914 0.471 48.608 1.00 80.31 95 GLN A C 1
ATOM 767 O O . GLN A 1 95 ? -39.974 0.885 49.059 1.00 80.31 95 GLN A O 1
ATOM 772 N N . LEU A 1 96 ? -38.091 -0.297 49.336 1.00 76.69 96 LEU A N 1
ATOM 773 C CA . LEU A 1 96 ? -38.319 -0.659 50.746 1.00 76.69 96 LEU A CA 1
ATOM 774 C C . LEU A 1 96 ? -37.842 0.415 51.738 1.00 76.69 96 LEU A C 1
ATOM 776 O O . LEU A 1 96 ? -38.212 0.366 52.908 1.00 76.69 96 LEU A O 1
ATOM 780 N N . PHE A 1 97 ? -37.005 1.355 51.288 1.00 66.75 97 PHE A N 1
ATOM 781 C CA . PHE A 1 97 ? -36.462 2.451 52.103 1.00 66.75 97 PHE A CA 1
ATOM 782 C C . PHE A 1 97 ? -37.110 3.818 51.795 1.00 66.75 97 PHE A C 1
ATOM 784 O O . PHE A 1 97 ? -36.633 4.840 52.291 1.00 66.75 97 PHE A O 1
ATOM 791 N N . THR A 1 98 ? -38.186 3.837 51.003 1.00 54.91 98 THR A N 1
ATOM 792 C CA . THR A 1 98 ? -39.071 4.990 50.729 1.00 54.91 98 THR A CA 1
ATOM 793 C C . THR A 1 98 ? -40.456 4.747 51.290 1.00 54.91 98 THR A C 1
ATOM 795 O O . THR A 1 98 ? -41.013 5.695 51.883 1.00 54.91 98 THR A O 1
#

Sequence (98 aa):
MAKALDFLSDLQNSRSSSTVQVSLLRFWDARNVRRGGDLMGVDMLLLDSQENLMLRQQLEAIVQENSLLKQAVVKQQKWQRETEDQSQELQPLRQLFT